Protein AF-A0A7X6S9E2-F1 (afdb_monomer)

Solvent-accessible surface area (backbone atoms only — not comparable to full-atom values): 7706 Å² total; per-residue (Å²): 132,84,74,46,84,28,46,28,39,34,21,40,86,86,66,47,82,60,33,55,33,27,32,66,46,77,59,97,49,40,41,32,35,34,43,68,75,27,55,75,52,62,69,66,42,64,32,33,40,36,41,48,42,95,87,62,27,34,42,36,32,40,27,28,30,68,44,40,38,45,48,39,36,34,27,38,55,77,42,78,52,79,62,42,72,86,68,98,57,73,72,46,78,47,90,47,70,45,73,61,89,74,43,72,58,94,90,37,81,48,36,84,82,49,72,87,37,38,38,35,38,54,28,40,34,88,93,47,68,47,70,50,56,84,61,94,131

Foldseek 3Di:
DPPFAWKKWKAAPVRHTQDIFTFPDDDPWKTKGFDAQHDFDDFQGWIWMWTADLPQGIKIFTWTWPGDDRTMTMTTTPDTDHGDDPDPKRKAADQDKDFDPWDDDPNDTPCVVPDRKMKGFRIDIPVGTDIDIPDDD

Nearest PDB structures (foldseek):
  8u0i-assembly1_A  TM=7.962E-01  e=1.007E-02  Pseudomonas aeruginosa PA14
  1ywu-assembly1_A  TM=7.990E-01  e=9.561E-03  Pseudomonas aeruginosa PAO1
  4i86-assembly2_B  TM=8.149E-01  e=4.080E-02  Komagataeibacter xylinus
  5y4r-assembly1_D  TM=8.061E-01  e=2.256E-01  Pseudomonas aeruginosa PAO1
  6yfi-assembly2_C  TM=2.320E-01  e=1.068E+00  Leviviridae sp.

Sequence (137 aa):
MIDTDKIVKIYDEDSKLIGKGQLLSLNEKIIKVKGTGLPILSRKTNVIIEIYSEFVGISRYCCQIDLASDNQLNAHIVKKKPDIERRNSLKVRTDLSYYVESLYRNDKDITKDFPNMKINLINLSIGGMLISSNYEL

pLDDT: mean 92.21, std 9.16, range [37.66, 98.19]

Radius of gyration: 20.2 Å; Cα contacts (8 Å, |Δi|>4): 308; chains: 1; bounding box: 43×34×53 Å

Structure (mmCIF, N/CA/C/O backbone):
data_AF-A0A7X6S9E2-F1
#
_entry.id   AF-A0A7X6S9E2-F1
#
loop_
_atom_site.group_PDB
_atom_site.id
_atom_site.type_symbol
_atom_site.label_atom_id
_atom_site.label_alt_id
_atom_site.label_comp_id
_atom_site.label_asym_id
_atom_site.label_entity_id
_atom_site.label_seq_id
_atom_site.pdbx_PDB_ins_code
_atom_site.Cartn_x
_atom_site.Cartn_y
_atom_site.Cartn_z
_atom_site.occupancy
_atom_site.B_iso_or_equiv
_atom_site.auth_seq_id
_atom_site.auth_comp_id
_atom_site.auth_asym_id
_atom_site.auth_atom_id
_atom_site.pdbx_PDB_model_num
ATOM 1 N N . MET A 1 1 ? -7.171 -17.565 2.302 1.00 37.66 1 MET A N 1
ATOM 2 C CA . MET A 1 1 ? -5.755 -17.241 2.574 1.00 37.66 1 MET A CA 1
ATOM 3 C C . MET A 1 1 ? -5.685 -15.743 2.840 1.00 37.66 1 MET A C 1
ATOM 5 O O . MET A 1 1 ? -6.075 -14.984 1.961 1.00 37.66 1 MET A O 1
ATOM 9 N N . ILE A 1 2 ? -5.376 -15.311 4.069 1.00 43.38 2 ILE A N 1
ATOM 10 C CA . ILE A 1 2 ? -5.282 -13.875 4.383 1.00 43.38 2 ILE A CA 1
ATOM 11 C C . ILE A 1 2 ? -3.949 -13.401 3.814 1.00 43.38 2 ILE A C 1
ATOM 13 O O . ILE A 1 2 ? -2.900 -13.850 4.249 1.00 43.38 2 ILE A O 1
ATOM 17 N N . ASP A 1 3 ? -4.030 -12.558 2.797 1.00 54.47 3 ASP A N 1
ATOM 18 C CA . ASP A 1 3 ? -2.899 -11.906 2.148 1.00 54.47 3 ASP A CA 1
ATOM 19 C C . ASP A 1 3 ? -2.227 -10.944 3.148 1.00 54.47 3 ASP A C 1
ATOM 21 O 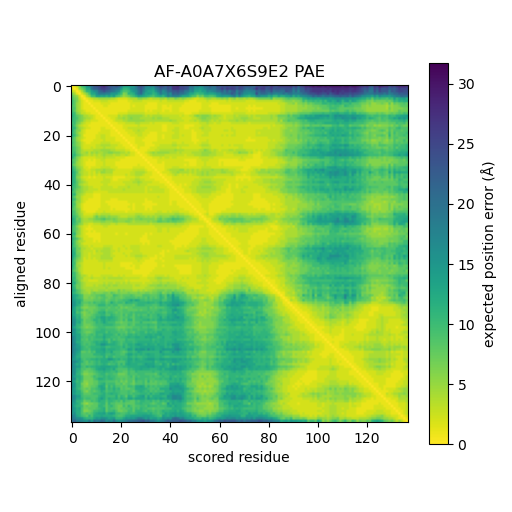O . ASP A 1 3 ? -2.731 -9.845 3.406 1.00 54.47 3 ASP A O 1
ATOM 25 N N . THR A 1 4 ? -1.164 -11.424 3.802 1.00 59.41 4 THR A N 1
ATOM 26 C CA . THR A 1 4 ? -0.425 -10.731 4.873 1.00 59.41 4 THR A CA 1
ATOM 27 C C . THR A 1 4 ? 0.484 -9.614 4.361 1.00 59.41 4 THR A C 1
ATOM 29 O O . THR A 1 4 ? 1.010 -8.834 5.151 1.00 59.41 4 THR A O 1
ATOM 32 N N . ASP A 1 5 ? 0.624 -9.478 3.042 1.00 70.62 5 ASP A N 1
ATOM 33 C CA . ASP A 1 5 ? 1.504 -8.482 2.418 1.00 70.62 5 ASP A CA 1
ATOM 34 C C . ASP A 1 5 ? 0.796 -7.140 2.174 1.00 70.62 5 ASP A C 1
ATOM 36 O O . ASP A 1 5 ? 1.355 -6.203 1.594 1.00 70.62 5 ASP A O 1
ATOM 40 N N . LYS A 1 6 ? -0.450 -7.007 2.642 1.00 88.81 6 LYS A N 1
ATOM 41 C CA . LYS A 1 6 ? -1.223 -5.774 2.500 1.00 88.81 6 LYS A CA 1
ATOM 42 C C . LYS A 1 6 ? -0.642 -4.668 3.365 1.00 88.81 6 LYS A C 1
ATOM 44 O O . LYS A 1 6 ? -0.528 -4.794 4.585 1.00 88.81 6 LYS A O 1
ATOM 49 N N . ILE A 1 7 ? -0.347 -3.544 2.720 1.00 94.06 7 ILE A N 1
ATOM 50 C CA . ILE A 1 7 ? 0.103 -2.327 3.391 1.00 94.06 7 ILE A CA 1
ATOM 51 C C . ILE A 1 7 ? -1.043 -1.776 4.234 1.00 94.06 7 ILE A C 1
ATOM 53 O O . ILE A 1 7 ? -2.175 -1.630 3.764 1.00 94.06 7 ILE A O 1
ATOM 57 N N . VAL A 1 8 ? -0.718 -1.414 5.469 1.00 96.44 8 VAL A N 1
ATOM 58 C CA . VAL A 1 8 ? -1.628 -0.770 6.406 1.00 96.44 8 VAL A CA 1
ATOM 59 C C . VAL A 1 8 ? -1.098 0.610 6.762 1.00 96.44 8 VAL A C 1
ATOM 61 O O . VAL A 1 8 ? 0.089 0.782 7.046 1.00 96.44 8 VAL A O 1
ATOM 64 N N . LYS A 1 9 ? -1.987 1.599 6.771 1.00 97.25 9 LYS A N 1
ATOM 65 C CA . LYS A 1 9 ? -1.714 2.934 7.303 1.00 97.25 9 LYS A CA 1
ATOM 66 C C . LYS A 1 9 ? -2.630 3.220 8.481 1.00 97.25 9 LYS A C 1
ATOM 68 O O . LYS A 1 9 ? -3.810 2.878 8.448 1.00 97.25 9 LYS A O 1
ATOM 73 N N . ILE A 1 10 ? -2.066 3.843 9.505 1.00 97.81 10 ILE A N 1
ATOM 74 C CA . ILE A 1 10 ? -2.748 4.175 10.751 1.00 97.81 10 ILE A CA 1
ATOM 75 C C . ILE A 1 10 ? -2.789 5.693 10.856 1.00 97.81 10 ILE A C 1
ATOM 77 O O . ILE A 1 10 ? -1.755 6.357 10.738 1.00 97.81 10 ILE A O 1
ATOM 81 N N . TYR A 1 11 ? -3.981 6.220 11.080 1.00 98.00 11 TYR A N 1
ATOM 82 C CA . TYR A 1 11 ? -4.251 7.638 11.219 1.00 98.00 11 TYR A CA 1
ATOM 83 C C . TYR A 1 11 ? -4.909 7.909 12.571 1.00 98.00 11 TYR A C 1
ATOM 85 O O . TYR A 1 11 ? -5.620 7.048 13.100 1.00 98.00 11 TYR A O 1
ATOM 93 N N . ASP A 1 12 ? -4.685 9.100 13.111 1.00 95.88 12 ASP A N 1
ATOM 94 C CA . ASP A 1 12 ? -5.456 9.604 14.247 1.00 95.88 12 ASP A CA 1
ATOM 95 C C . ASP A 1 12 ? -6.869 10.059 13.818 1.00 95.88 12 ASP A C 1
ATOM 97 O O . ASP A 1 12 ? -7.289 9.885 12.665 1.00 95.88 12 ASP A O 1
ATOM 101 N N . GLU A 1 13 ? -7.638 10.595 14.766 1.00 91.44 13 GLU A N 1
ATOM 102 C CA . GLU A 1 13 ? -9.000 11.089 14.525 1.00 91.44 13 GLU A CA 1
ATOM 103 C C . GLU A 1 13 ? -9.035 12.266 13.536 1.00 91.44 13 GLU A C 1
ATOM 105 O O . GLU A 1 13 ? -9.952 12.351 12.714 1.00 91.44 13 GLU A O 1
ATOM 110 N N . ASP A 1 14 ? -7.985 13.091 13.527 1.00 93.56 14 ASP A N 1
ATOM 111 C CA . ASP A 1 14 ? -7.809 14.234 12.624 1.00 93.56 14 ASP A CA 1
ATOM 112 C C . ASP A 1 14 ? -7.331 13.813 11.221 1.00 93.56 14 ASP A C 1
ATOM 114 O O . ASP A 1 14 ? -7.035 14.644 10.361 1.00 93.56 14 ASP A O 1
ATOM 118 N N . SER A 1 15 ? -7.286 12.503 10.946 1.00 91.31 15 SER A N 1
ATOM 119 C CA . SER A 1 15 ? -6.805 11.922 9.688 1.00 91.31 15 SER A CA 1
ATOM 120 C C . SER A 1 15 ? -5.341 12.253 9.371 1.00 91.31 15 SER A C 1
ATOM 122 O O . SER A 1 15 ? -4.922 12.172 8.210 1.00 91.31 15 SER A O 1
ATOM 124 N N . LYS A 1 16 ? -4.527 12.558 10.384 1.00 97.06 16 LYS A N 1
ATOM 125 C CA . LYS A 1 16 ? -3.076 12.668 10.246 1.00 97.06 16 LYS A CA 1
ATOM 126 C C . LYS A 1 16 ? -2.460 11.277 10.314 1.00 97.06 16 LYS A C 1
ATOM 128 O O . LYS A 1 16 ? -2.797 10.451 11.156 1.00 97.06 16 LYS A O 1
ATOM 133 N N . LEU A 1 17 ? -1.545 11.001 9.389 1.00 97.12 17 LEU A N 1
ATOM 134 C CA . LEU A 1 17 ? -0.842 9.724 9.335 1.00 97.12 17 LEU A CA 1
ATOM 135 C C . LEU A 1 17 ? 0.134 9.610 10.513 1.00 97.12 17 LEU A C 1
ATOM 137 O O . LEU A 1 17 ? 1.064 10.410 10.614 1.00 97.12 17 LEU A O 1
ATOM 141 N N . ILE A 1 18 ? -0.046 8.588 11.347 1.00 97.19 18 ILE A N 1
ATOM 142 C CA . ILE A 1 18 ? 0.769 8.349 12.549 1.00 97.19 18 ILE A CA 1
ATOM 143 C C . ILE A 1 18 ? 1.572 7.046 12.492 1.00 97.19 18 ILE A C 1
ATOM 145 O O . ILE A 1 18 ? 2.496 6.863 13.278 1.00 97.19 18 ILE A O 1
ATOM 149 N N . GLY A 1 19 ? 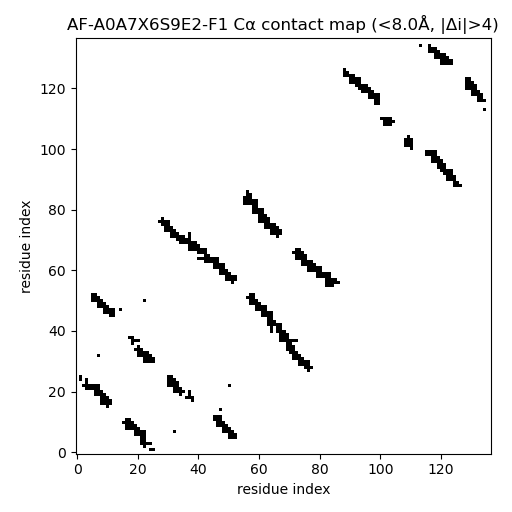1.255 6.133 11.569 1.00 96.12 19 GLY A N 1
ATOM 150 C CA . GLY A 1 19 ? 1.974 4.866 11.456 1.00 96.12 19 GLY A CA 1
ATOM 151 C C . GLY A 1 19 ? 1.754 4.141 10.135 1.00 96.12 19 GLY A C 1
ATOM 152 O O . GLY A 1 19 ? 0.764 4.361 9.432 1.00 96.12 19 GLY A O 1
ATOM 153 N N . LYS A 1 20 ? 2.690 3.249 9.801 1.00 96.94 20 LYS A N 1
ATOM 154 C CA . LYS A 1 20 ? 2.604 2.337 8.655 1.00 96.94 20 LYS A CA 1
ATOM 155 C C . LYS A 1 20 ? 3.074 0.947 9.068 1.00 96.94 20 LYS A C 1
ATOM 157 O O . LYS A 1 20 ? 4.039 0.822 9.812 1.00 96.94 20 LYS A O 1
ATOM 162 N N . GLY A 1 21 ? 2.422 -0.081 8.548 1.00 95.50 21 GLY A N 1
ATOM 163 C CA . GLY A 1 21 ? 2.791 -1.470 8.792 1.00 95.50 21 GLY A CA 1
ATOM 164 C C . GLY A 1 21 ? 2.215 -2.403 7.735 1.00 95.50 21 GLY A C 1
ATOM 165 O O . GLY A 1 21 ? 1.798 -1.973 6.659 1.00 95.50 21 GLY A O 1
ATOM 166 N N . GLN A 1 22 ? 2.185 -3.685 8.064 1.00 95.81 22 GLN A N 1
ATOM 167 C CA . GLN A 1 22 ? 1.628 -4.758 7.254 1.00 95.81 22 GLN A CA 1
ATOM 168 C C . GLN A 1 22 ? 0.492 -5.440 8.010 1.00 95.81 22 GLN A C 1
ATOM 170 O O . GLN A 1 22 ? 0.508 -5.539 9.242 1.00 95.81 22 GLN A O 1
ATOM 175 N N . LEU A 1 23 ? -0.510 -5.903 7.271 1.00 95.44 23 LEU A N 1
ATOM 176 C CA . LEU A 1 23 ? -1.634 -6.618 7.849 1.00 95.44 23 LEU A CA 1
ATOM 177 C C . LEU A 1 23 ? -1.173 -7.994 8.336 1.00 95.44 23 LEU A C 1
ATOM 179 O O . LEU A 1 23 ? -0.906 -8.883 7.540 1.00 95.44 23 LEU A O 1
ATOM 183 N N . LEU A 1 24 ? -1.147 -8.197 9.651 1.00 94.38 24 LEU A N 1
ATOM 184 C CA . LEU A 1 24 ? -0.842 -9.505 10.224 1.00 94.38 24 LEU A CA 1
ATOM 185 C C . LEU A 1 24 ? -2.071 -10.420 10.194 1.00 94.38 24 LEU A C 1
ATOM 187 O O . LEU A 1 24 ? -1.977 -11.593 9.849 1.00 94.38 24 LEU A O 1
ATOM 191 N N . SER A 1 25 ? -3.237 -9.893 10.572 1.00 94.00 25 SER A N 1
ATOM 192 C CA . SER A 1 25 ? -4.501 -10.627 10.497 1.00 94.00 25 SER A CA 1
ATOM 193 C C . SER A 1 25 ? -5.692 -9.679 10.535 1.00 94.00 25 SER A C 1
ATOM 195 O O . SER A 1 25 ? -5.645 -8.657 11.220 1.00 94.00 25 SER A O 1
ATOM 197 N N . LEU A 1 26 ? -6.786 -10.072 9.889 1.00 94.06 26 LEU A N 1
ATOM 198 C CA . LEU A 1 26 ? -8.073 -9.385 9.940 1.00 94.06 26 LEU A CA 1
ATOM 199 C C . LEU A 1 26 ? -9.172 -10.409 10.227 1.00 94.06 26 LEU A C 1
ATOM 201 O O . LEU A 1 26 ? -9.262 -11.417 9.529 1.00 94.06 26 LEU A O 1
ATOM 205 N N . ASN A 1 27 ? -10.007 -10.141 11.226 1.00 92.81 27 ASN A N 1
ATOM 206 C CA . ASN A 1 27 ? -11.274 -10.841 11.434 1.00 92.81 27 ASN A CA 1
ATOM 207 C C . ASN A 1 27 ? -12.408 -9.822 11.637 1.00 92.81 27 ASN A C 1
ATOM 209 O O . ASN A 1 27 ? -12.182 -8.618 11.545 1.00 92.81 27 ASN A O 1
ATOM 213 N N . GLU A 1 28 ? -13.625 -10.295 11.908 1.00 91.25 28 GLU A N 1
ATOM 214 C CA . GLU A 1 28 ? -14.816 -9.439 12.038 1.00 91.25 28 GLU A CA 1
ATOM 215 C C . GLU A 1 28 ? -14.711 -8.370 13.136 1.00 91.25 28 GLU A C 1
ATOM 217 O O . GLU A 1 28 ? -15.393 -7.351 13.061 1.00 91.25 28 GLU A O 1
ATOM 222 N N . LYS A 1 29 ? -13.866 -8.586 14.152 1.00 95.31 29 LYS A N 1
ATOM 223 C CA . LYS A 1 29 ? -13.764 -7.716 15.331 1.00 95.31 29 LYS A CA 1
ATOM 224 C C . LYS A 1 29 ? -12.407 -7.057 15.502 1.00 95.31 29 LYS A C 1
ATOM 226 O O . LYS A 1 29 ? -12.337 -6.036 16.167 1.00 95.31 29 LYS A O 1
ATOM 231 N N . ILE A 1 30 ? -11.327 -7.636 14.986 1.00 96.69 30 ILE A N 1
ATOM 232 C CA . ILE A 1 30 ? -9.959 -7.226 15.315 1.00 96.69 30 ILE A CA 1
ATOM 233 C C . ILE A 1 30 ? -9.113 -7.128 14.048 1.00 96.69 30 ILE A C 1
ATOM 235 O O . ILE A 1 30 ? -9.084 -8.040 13.216 1.00 96.69 30 ILE A O 1
ATOM 239 N N . ILE A 1 31 ? -8.348 -6.041 13.969 1.00 97.06 31 ILE A N 1
ATOM 240 C CA . ILE A 1 31 ? -7.243 -5.856 13.030 1.00 97.06 31 ILE A CA 1
ATOM 241 C C . ILE A 1 31 ? -5.938 -5.990 13.803 1.00 97.06 31 ILE A C 1
ATOM 243 O O . ILE A 1 31 ? -5.755 -5.334 14.828 1.00 97.06 31 ILE A O 1
ATOM 247 N N . LYS A 1 32 ? -5.023 -6.818 13.300 1.00 97.06 32 LYS A N 1
ATOM 248 C CA . LYS A 1 32 ? -3.644 -6.885 13.786 1.00 97.06 32 LYS A CA 1
ATOM 249 C C . LYS A 1 32 ? -2.705 -6.382 12.705 1.00 97.06 32 LYS A C 1
ATOM 251 O O . LYS A 1 32 ? -2.755 -6.849 11.567 1.00 97.06 32 LYS A O 1
ATOM 256 N N . VAL A 1 33 ? -1.840 -5.458 13.083 1.00 96.69 33 VAL A N 1
ATOM 257 C CA . VAL A 1 33 ? -0.843 -4.818 12.230 1.00 96.69 33 VAL A CA 1
ATOM 258 C C . VAL A 1 33 ? 0.528 -5.138 12.800 1.00 96.69 33 VAL A C 1
ATOM 260 O O . VAL A 1 33 ? 0.749 -4.973 13.996 1.00 96.69 33 VAL A O 1
ATOM 263 N N . LYS A 1 34 ? 1.445 -5.593 11.953 1.00 95.81 34 LYS A N 1
ATOM 264 C CA . LYS A 1 34 ? 2.855 -5.799 12.293 1.00 95.81 34 LYS A CA 1
ATOM 265 C C . LYS A 1 34 ? 3.688 -4.717 11.615 1.00 95.81 34 LYS A C 1
ATOM 267 O O . LYS A 1 34 ? 3.379 -4.314 10.497 1.00 95.81 34 LYS A 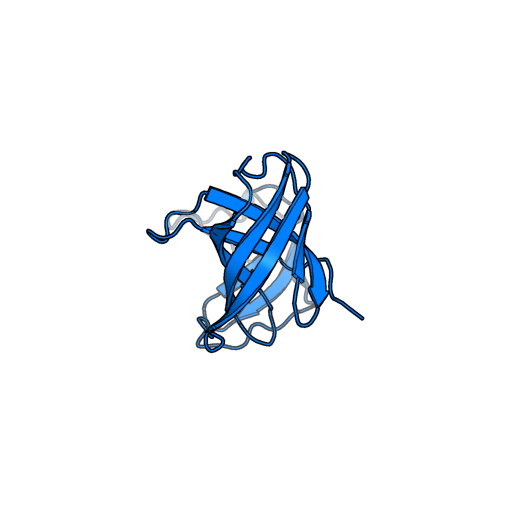O 1
ATOM 272 N N . GLY A 1 35 ? 4.742 -4.245 12.262 1.00 93.12 35 GLY A N 1
ATOM 273 C CA . GLY A 1 35 ? 5.620 -3.238 11.677 1.00 93.12 35 GLY A CA 1
ATOM 274 C C . GLY A 1 35 ? 6.854 -2.991 12.526 1.00 93.12 35 GLY A C 1
ATOM 275 O O . GLY A 1 35 ? 7.156 -3.760 13.432 1.00 93.12 35 GLY A O 1
ATOM 276 N N . THR A 1 36 ? 7.560 -1.915 12.213 1.00 93.00 36 THR A N 1
ATOM 277 C CA . THR A 1 36 ? 8.649 -1.369 13.023 1.00 93.00 36 THR A CA 1
ATOM 278 C C . THR A 1 36 ? 8.393 0.124 13.204 1.00 93.00 36 THR A C 1
ATOM 280 O O . THR A 1 36 ? 7.976 0.798 12.262 1.00 93.00 36 THR A O 1
ATOM 283 N N . GLY A 1 37 ? 8.586 0.640 14.421 1.00 94.06 37 GLY A N 1
ATOM 284 C CA . GLY A 1 37 ? 8.277 2.038 14.737 1.00 94.06 37 GLY A CA 1
ATOM 285 C C . GLY A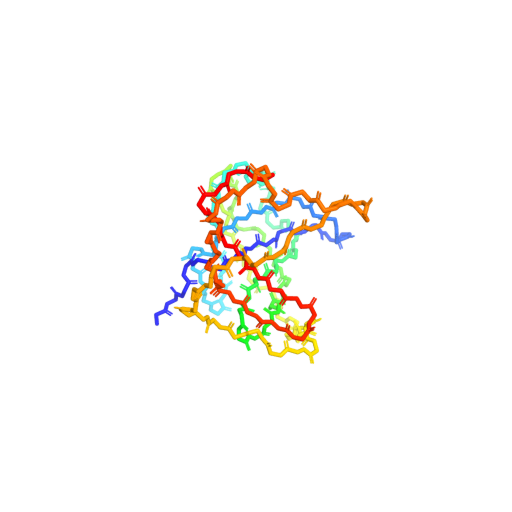 1 37 ? 6.780 2.363 14.661 1.00 94.06 37 GLY A C 1
ATOM 286 O O . GLY A 1 37 ? 6.407 3.466 14.259 1.00 94.06 37 GLY A O 1
ATOM 287 N N . LEU A 1 38 ? 5.915 1.401 14.997 1.00 96.31 38 LEU A N 1
ATOM 288 C CA . LEU A 1 38 ? 4.480 1.644 15.131 1.00 96.31 38 LEU A CA 1
ATOM 289 C C . LEU A 1 38 ? 4.195 2.591 16.312 1.00 96.31 38 LEU A C 1
ATOM 291 O O . LEU A 1 38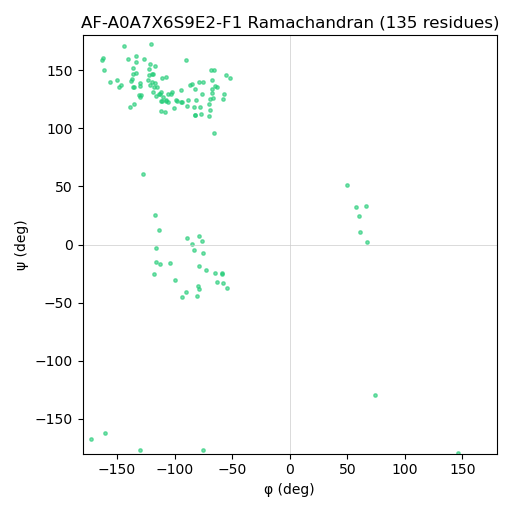 ? 4.949 2.612 17.288 1.00 96.31 38 LEU A O 1
ATOM 295 N N . PRO A 1 39 ? 3.113 3.389 16.239 1.00 95.00 39 PRO A N 1
ATOM 296 C CA . PRO A 1 39 ? 2.795 4.349 17.285 1.00 95.00 39 PRO A CA 1
ATOM 297 C C . PRO A 1 39 ? 2.410 3.629 18.582 1.00 95.00 39 PRO A C 1
ATOM 299 O O . PRO A 1 39 ? 1.543 2.755 18.583 1.00 95.00 39 PRO A O 1
ATOM 302 N N . ILE A 1 40 ? 3.019 4.040 19.695 1.00 95.25 40 ILE A N 1
ATOM 303 C CA . ILE A 1 40 ? 2.638 3.583 21.034 1.00 95.25 40 ILE A CA 1
ATOM 304 C C . ILE A 1 40 ? 1.438 4.417 21.481 1.00 95.25 40 ILE A C 1
ATOM 306 O O . ILE A 1 40 ? 1.552 5.619 21.711 1.00 95.25 40 ILE A O 1
ATOM 310 N N . LEU A 1 41 ? 0.278 3.774 21.572 1.00 95.88 41 LEU A N 1
ATOM 311 C CA . LEU A 1 41 ? -1.002 4.412 21.871 1.00 95.88 41 LEU A CA 1
ATOM 312 C C . LEU A 1 41 ? -1.626 3.782 23.114 1.00 95.88 41 LEU A C 1
ATOM 314 O O . LEU A 1 41 ? -1.513 2.576 23.340 1.00 95.88 41 LEU A O 1
ATOM 318 N N . SER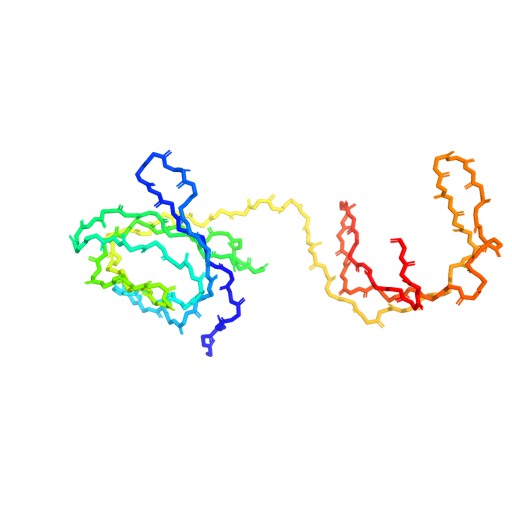 A 1 42 ? -2.326 4.584 23.914 1.00 95.81 42 SER A N 1
ATOM 319 C CA . SER A 1 42 ? -3.084 4.062 25.049 1.00 95.81 42 SER A CA 1
ATOM 320 C C . SER A 1 42 ? -4.279 3.235 24.572 1.00 95.81 42 SER A C 1
ATOM 322 O O . SER A 1 42 ? -4.872 3.476 23.515 1.00 95.81 42 SER A O 1
ATOM 324 N N . ARG A 1 43 ? -4.668 2.249 25.383 1.00 96.50 43 ARG A N 1
ATOM 325 C CA . ARG A 1 43 ? -5.866 1.440 25.140 1.00 96.50 43 ARG A CA 1
ATOM 326 C C . ARG A 1 43 ? -7.107 2.332 25.004 1.00 96.50 43 ARG A C 1
ATOM 328 O O . ARG A 1 43 ? -7.228 3.334 25.702 1.00 96.50 43 ARG A O 1
ATOM 335 N N . LYS A 1 44 ? -8.048 1.922 24.150 1.00 96.25 44 LYS A N 1
ATOM 336 C CA . LYS A 1 44 ? -9.280 2.638 23.770 1.00 96.25 44 LYS A CA 1
ATOM 337 C C . LYS A 1 44 ? -9.075 3.932 22.978 1.00 96.25 44 LYS A C 1
ATOM 339 O O . LYS A 1 44 ? -10.069 4.559 22.628 1.00 96.25 44 LYS A O 1
ATOM 344 N N . THR A 1 45 ? -7.839 4.307 22.642 1.00 97.69 45 THR A N 1
ATOM 345 C CA . THR A 1 45 ? -7.592 5.391 21.679 1.00 97.69 45 THR A CA 1
ATOM 346 C C . THR A 1 45 ? -8.273 5.053 20.360 1.00 97.69 45 THR A C 1
ATOM 348 O O . THR A 1 45 ? -8.106 3.938 19.855 1.00 97.69 45 THR A O 1
ATOM 351 N N . ASN A 1 46 ? -9.051 5.981 19.806 1.00 97.81 46 ASN A N 1
ATOM 352 C CA . ASN A 1 46 ? -9.641 5.777 18.492 1.00 97.81 46 ASN A CA 1
ATOM 353 C C . ASN A 1 46 ? -8.592 6.046 17.414 1.00 97.81 46 ASN A C 1
ATOM 355 O O . ASN A 1 46 ? -7.808 6.989 17.494 1.00 97.81 46 ASN A O 1
ATOM 359 N N . VAL A 1 47 ? -8.605 5.214 16.384 1.00 97.81 47 VAL A N 1
ATOM 360 C CA . VAL A 1 47 ? -7.745 5.354 15.214 1.00 97.81 47 VAL A CA 1
ATOM 361 C C . VAL A 1 47 ? -8.523 5.010 13.959 1.00 97.81 47 VAL A C 1
ATOM 363 O O . VAL A 1 47 ? -9.534 4.299 13.979 1.00 97.81 47 VAL A O 1
ATOM 366 N N . ILE A 1 48 ? -8.010 5.483 12.835 1.00 97.94 48 ILE A N 1
ATOM 367 C CA . ILE A 1 48 ? -8.477 5.095 11.515 1.00 97.94 48 ILE A CA 1
ATOM 368 C C . ILE A 1 48 ? -7.409 4.203 10.893 1.00 97.94 48 ILE A C 1
ATOM 370 O O . ILE A 1 48 ? -6.253 4.596 10.758 1.00 97.94 48 ILE A O 1
ATOM 374 N N . ILE A 1 49 ? -7.801 2.996 10.498 1.00 97.56 49 ILE A N 1
ATOM 375 C CA . ILE A 1 49 ? -6.914 2.032 9.850 1.00 97.56 49 ILE A CA 1
ATOM 376 C C . ILE A 1 49 ? -7.340 1.880 8.393 1.00 97.56 49 ILE A C 1
ATOM 378 O O . ILE A 1 49 ? -8.483 1.530 8.101 1.00 97.56 49 ILE A O 1
ATOM 382 N N . GLU A 1 50 ? -6.410 2.126 7.476 1.00 97.19 50 GLU A N 1
ATOM 383 C CA . GLU A 1 50 ? -6.582 1.880 6.046 1.00 97.19 50 GLU A CA 1
ATOM 384 C C . GLU A 1 50 ? -5.762 0.667 5.615 1.00 97.19 50 GLU A C 1
ATOM 386 O O . GLU A 1 50 ? -4.544 0.643 5.795 1.00 97.19 50 GLU A O 1
ATOM 391 N N . ILE A 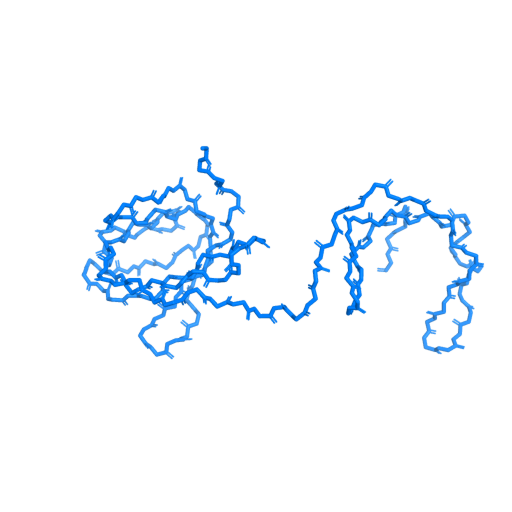1 51 ? -6.425 -0.319 5.012 1.00 95.44 51 ILE A N 1
ATOM 392 C CA . ILE A 1 51 ? -5.801 -1.506 4.425 1.00 95.44 51 ILE A CA 1
ATOM 393 C C . ILE A 1 51 ? -5.831 -1.356 2.905 1.00 95.44 51 ILE A C 1
ATOM 395 O O . ILE A 1 51 ? -6.899 -1.201 2.311 1.00 95.44 51 ILE A O 1
ATOM 399 N N . TYR A 1 52 ? -4.660 -1.419 2.278 1.00 92.56 52 TYR A N 1
ATOM 400 C CA . TYR A 1 52 ? -4.497 -1.240 0.840 1.00 92.56 52 TYR A CA 1
ATOM 401 C C . TYR A 1 52 ? -4.500 -2.600 0.136 1.00 92.56 52 TYR A C 1
ATOM 403 O O . TYR A 1 52 ? -3.675 -3.466 0.423 1.00 92.56 52 TYR A O 1
ATOM 411 N N . SER A 1 53 ? -5.427 -2.768 -0.802 1.00 86.69 53 SER A N 1
ATOM 412 C CA . SER A 1 53 ? -5.618 -3.961 -1.623 1.00 86.69 53 SER A CA 1
ATOM 413 C C . SER A 1 53 ? -5.529 -3.593 -3.103 1.00 86.69 53 SER A C 1
ATOM 415 O O . SER A 1 53 ? -6.030 -2.551 -3.521 1.00 86.69 53 SER A O 1
ATOM 417 N N . GLU A 1 54 ? -4.917 -4.453 -3.919 1.00 78.56 54 GLU A N 1
ATOM 418 C CA . GLU A 1 54 ? -4.892 -4.252 -5.375 1.00 78.56 54 GLU A CA 1
ATOM 419 C C . GLU A 1 54 ? -6.258 -4.520 -6.033 1.00 78.56 54 GLU A C 1
ATOM 421 O O . GLU A 1 54 ? -6.515 -3.985 -7.104 1.00 78.56 54 GLU A O 1
ATOM 426 N N . PHE A 1 55 ? -7.137 -5.299 -5.388 1.00 77.75 55 PHE A N 1
ATOM 427 C CA . PHE A 1 55 ? -8.424 -5.723 -5.962 1.00 77.75 55 PHE A CA 1
ATOM 428 C C . PHE A 1 55 ? -9.633 -4.909 -5.497 1.00 77.75 55 PHE A C 1
ATOM 430 O O . PHE A 1 55 ? -10.621 -4.820 -6.213 1.00 77.75 55 PHE A O 1
ATOM 437 N N . VAL A 1 56 ? -9.585 -4.380 -4.272 1.00 82.31 56 VAL A N 1
ATOM 438 C CA . VAL A 1 56 ? -10.733 -3.713 -3.617 1.00 82.31 56 VAL A CA 1
ATOM 439 C C . VAL A 1 56 ? -10.436 -2.228 -3.359 1.00 82.31 56 VAL A C 1
ATOM 441 O O . VAL A 1 56 ? -11.266 -1.497 -2.831 1.00 82.31 56 VAL A O 1
ATOM 444 N N . GLY A 1 57 ? -9.225 -1.772 -3.687 1.00 87.56 57 GLY A N 1
ATOM 445 C CA . GLY A 1 57 ? -8.762 -0.435 -3.346 1.00 87.56 57 GLY A CA 1
ATOM 446 C C . GLY A 1 57 ? -8.425 -0.312 -1.859 1.00 87.56 57 GLY A C 1
ATOM 447 O O . GLY A 1 57 ? -7.638 -1.092 -1.314 1.00 87.56 57 GLY A O 1
ATOM 448 N N . ILE A 1 58 ? -8.969 0.707 -1.200 1.00 94.12 58 ILE A N 1
ATOM 449 C CA . ILE A 1 58 ? -8.663 1.052 0.190 1.00 94.12 58 ILE A CA 1
ATOM 450 C C . ILE A 1 58 ? -9.855 0.697 1.075 1.00 94.12 58 ILE A C 1
ATOM 452 O O . ILE A 1 58 ? -10.903 1.340 1.006 1.00 94.12 58 ILE A O 1
ATOM 456 N N . SER A 1 59 ? -9.666 -0.274 1.966 1.00 95.00 59 SER A N 1
ATOM 457 C CA . SER A 1 59 ? -10.633 -0.571 3.022 1.00 95.00 59 SER A CA 1
ATOM 458 C C . SER A 1 59 ? -10.328 0.260 4.260 1.00 95.00 59 SER A C 1
ATOM 460 O O . SER A 1 59 ? -9.252 0.128 4.846 1.00 95.00 59 SER A O 1
ATOM 462 N N . ARG A 1 60 ? -11.279 1.100 4.680 1.00 95.69 60 ARG A N 1
ATOM 463 C CA . ARG A 1 60 ? -11.109 2.034 5.803 1.00 95.69 60 ARG A CA 1
ATOM 464 C C . ARG A 1 60 ? -11.949 1.618 7.010 1.00 95.69 60 ARG A C 1
ATOM 466 O O . ARG A 1 60 ? -13.166 1.465 6.910 1.00 95.69 60 ARG A O 1
ATOM 473 N N . TYR A 1 61 ? -11.303 1.498 8.163 1.00 96.88 61 TYR A N 1
ATOM 474 C CA . TYR A 1 61 ? -11.905 1.070 9.424 1.00 96.88 61 TYR A CA 1
ATOM 475 C C . TYR A 1 61 ? -11.721 2.143 10.494 1.00 96.88 61 TYR A C 1
ATOM 477 O O . TYR A 1 61 ? -10.650 2.732 10.614 1.00 96.88 61 TYR A O 1
ATOM 485 N N . CYS A 1 62 ? -12.768 2.392 11.272 1.00 97.25 62 CYS A N 1
ATOM 486 C CA . CYS A 1 62 ? -12.687 3.116 12.533 1.00 97.25 62 CYS A CA 1
ATOM 487 C C . CYS A 1 62 ? -12.516 2.081 13.642 1.00 97.25 62 CYS A C 1
ATOM 489 O O . CYS A 1 62 ? -13.355 1.182 13.776 1.00 97.25 62 CYS A O 1
ATOM 491 N N . CYS A 1 63 ? -11.440 2.200 14.412 1.00 97.62 63 CYS A N 1
ATOM 492 C CA . CYS A 1 63 ? -11.043 1.202 15.392 1.00 97.62 63 CYS A CA 1
ATOM 493 C C . CYS A 1 63 ? -10.690 1.837 16.737 1.00 97.62 63 CYS A C 1
ATOM 495 O O . CYS A 1 63 ? -10.395 3.025 16.814 1.00 97.62 63 CYS A O 1
ATOM 497 N N . GLN A 1 64 ? -10.667 1.013 17.780 1.00 97.94 64 GLN A N 1
ATOM 498 C CA . GLN A 1 64 ? -10.144 1.346 19.100 1.00 97.94 64 GLN A CA 1
ATOM 499 C C . GLN A 1 64 ? -8.934 0.478 19.416 1.00 97.94 64 GLN A C 1
ATOM 501 O O . GLN A 1 64 ? -8.960 -0.725 19.175 1.00 97.94 64 GLN A O 1
ATOM 506 N N . ILE A 1 65 ? -7.873 1.073 19.954 1.00 97.75 65 ILE A N 1
ATOM 507 C CA . ILE A 1 65 ? -6.655 0.338 20.302 1.00 97.75 65 ILE A CA 1
ATOM 508 C C . ILE A 1 65 ? -6.923 -0.640 21.449 1.00 97.75 65 ILE A C 1
ATOM 510 O O . ILE A 1 65 ? -7.358 -0.242 22.531 1.00 97.75 65 ILE A O 1
ATOM 514 N N . ASP A 1 66 ? -6.585 -1.909 21.231 1.00 96.44 66 ASP A N 1
ATOM 515 C CA . ASP A 1 66 ? -6.532 -2.927 22.283 1.00 96.44 66 ASP A CA 1
ATOM 516 C C . ASP A 1 66 ? -5.120 -3.044 22.859 1.00 96.44 66 ASP A C 1
ATOM 518 O O . ASP A 1 66 ? -4.943 -3.097 24.077 1.00 96.44 66 ASP A O 1
ATOM 522 N N . LEU A 1 67 ? -4.121 -3.067 21.973 1.00 95.88 67 LEU A N 1
ATOM 523 C CA . LEU A 1 67 ? -2.700 -3.166 22.291 1.00 95.88 67 LEU A CA 1
ATOM 524 C C . LEU A 1 67 ? -1.905 -2.402 21.231 1.00 95.88 67 LEU A C 1
ATOM 526 O O . LEU A 1 67 ? -2.153 -2.584 20.041 1.00 95.88 67 LEU A O 1
ATOM 530 N N . ALA A 1 68 ? -0.928 -1.605 21.646 1.00 96.31 68 ALA A N 1
ATOM 531 C CA . ALA A 1 68 ? 0.000 -0.950 20.736 1.00 96.31 68 ALA A CA 1
ATOM 532 C C . ALA A 1 68 ? 1.418 -0.995 21.314 1.00 96.31 68 ALA A C 1
ATOM 534 O O . ALA A 1 68 ? 1.677 -0.458 22.391 1.00 96.31 68 ALA A O 1
ATOM 535 N N . SER A 1 69 ? 2.315 -1.649 20.588 1.00 95.88 69 SER A N 1
ATOM 536 C CA . SER A 1 69 ? 3.761 -1.643 20.787 1.00 95.88 69 SER A CA 1
ATOM 537 C C . SER A 1 69 ? 4.445 -1.107 19.530 1.00 95.88 69 SER A C 1
ATOM 539 O O . SER A 1 69 ? 3.822 -0.906 18.487 1.00 95.88 69 SER A O 1
ATOM 541 N N . ASP A 1 70 ? 5.752 -0.902 19.623 1.00 95.88 70 ASP A N 1
ATOM 542 C CA . ASP A 1 70 ? 6.611 -0.486 18.514 1.00 95.88 70 ASP A CA 1
ATOM 543 C C . ASP A 1 70 ? 6.605 -1.458 17.318 1.00 95.88 70 ASP A C 1
ATOM 545 O O . ASP A 1 70 ? 6.866 -1.050 16.183 1.00 95.88 70 ASP A O 1
ATOM 549 N N . ASN A 1 71 ? 6.302 -2.735 17.559 1.00 96.00 71 ASN A N 1
ATOM 550 C CA . ASN A 1 71 ? 6.362 -3.804 16.568 1.00 96.00 71 ASN A CA 1
ATOM 551 C C . ASN A 1 71 ? 4.999 -4.405 16.182 1.00 96.00 71 ASN A C 1
ATOM 553 O O . ASN A 1 71 ? 4.885 -5.071 15.145 1.00 96.00 71 ASN A O 1
ATOM 557 N N . GLN A 1 72 ? 3.955 -4.172 16.981 1.00 96.06 72 GLN A N 1
ATOM 558 C CA . GLN A 1 72 ? 2.623 -4.704 16.726 1.00 96.06 72 GLN A CA 1
ATOM 559 C C . GLN A 1 72 ? 1.518 -3.793 17.268 1.00 96.06 72 GLN A C 1
ATOM 561 O O . GLN A 1 72 ? 1.594 -3.257 18.368 1.00 96.06 72 GLN A O 1
ATOM 566 N N . LEU A 1 73 ? 0.428 -3.685 16.514 1.00 97.50 73 LEU A N 1
ATOM 567 C CA . LEU A 1 73 ? -0.778 -2.981 16.924 1.00 97.50 73 LEU A CA 1
ATOM 568 C C . LEU A 1 73 ? -2.000 -3.872 16.707 1.00 97.50 73 LEU A C 1
ATOM 570 O O . LEU A 1 73 ? -2.228 -4.373 15.609 1.00 97.50 73 LEU A O 1
ATOM 574 N N . ASN A 1 74 ? -2.800 -4.048 17.753 1.00 97.62 74 ASN A N 1
ATOM 575 C CA . ASN A 1 74 ? -4.096 -4.710 17.701 1.00 97.62 74 ASN A CA 1
ATOM 576 C C . ASN A 1 74 ? -5.184 -3.669 17.967 1.00 97.62 74 ASN A C 1
ATOM 578 O O . ASN A 1 74 ? -5.109 -2.925 18.948 1.00 97.62 74 ASN A O 1
ATOM 582 N N . ALA A 1 75 ? -6.207 -3.645 17.122 1.00 97.94 75 ALA A N 1
ATOM 583 C CA . ALA A 1 75 ? -7.313 -2.715 17.264 1.00 97.94 75 ALA A CA 1
ATOM 584 C C . ALA A 1 75 ? -8.660 -3.406 17.046 1.00 97.94 75 ALA A C 1
ATOM 586 O O . ALA A 1 75 ? -8.834 -4.154 16.081 1.00 97.94 75 ALA A O 1
ATOM 587 N N . HIS A 1 76 ? -9.612 -3.104 17.922 1.00 98.19 76 HIS A N 1
ATOM 588 C CA . HIS A 1 76 ? -10.999 -3.518 17.818 1.00 98.19 76 HIS A CA 1
ATOM 589 C C . HIS A 1 76 ? -11.731 -2.669 16.773 1.00 98.19 76 HIS A C 1
ATOM 591 O O . HIS A 1 76 ? -11.702 -1.440 16.829 1.00 98.19 76 HIS A O 1
ATOM 597 N N . ILE A 1 77 ? -12.423 -3.304 15.834 1.00 97.81 77 ILE A N 1
ATOM 598 C CA . ILE A 1 77 ? -13.185 -2.652 14.771 1.00 97.81 77 ILE A CA 1
ATOM 599 C C . ILE A 1 77 ? -14.498 -2.137 15.352 1.00 97.81 77 ILE A C 1
ATOM 601 O O . ILE A 1 77 ? -15.344 -2.904 15.801 1.00 97.81 77 ILE A O 1
ATOM 605 N N . VAL A 1 78 ? -14.689 -0.822 15.305 1.00 97.50 78 VAL A N 1
ATOM 606 C CA . VAL A 1 78 ? -15.955 -0.179 15.681 1.00 97.50 78 VAL A CA 1
ATOM 607 C C . VAL A 1 78 ? -16.864 -0.060 14.461 1.00 97.50 78 VAL A C 1
ATOM 609 O O . VAL A 1 78 ? -18.070 -0.274 14.551 1.00 97.50 78 VAL A O 1
ATOM 612 N N . LYS A 1 79 ? -16.294 0.292 13.303 1.00 96.06 79 LYS A N 1
ATOM 613 C CA . LYS A 1 79 ? -17.052 0.500 12.064 1.00 96.06 79 LYS A CA 1
ATOM 614 C C . LYS A 1 79 ? -16.173 0.311 10.832 1.00 96.06 79 LYS A C 1
ATOM 616 O O . LYS A 1 79 ? -15.056 0.821 10.788 1.00 96.06 79 LYS A O 1
ATOM 621 N N . LYS A 1 80 ? -16.711 -0.330 9.790 1.00 95.00 80 LYS A N 1
ATOM 622 C CA . LYS A 1 80 ? -16.139 -0.318 8.433 1.00 95.00 80 LYS A CA 1
ATOM 623 C C . LYS A 1 80 ? -16.801 0.794 7.604 1.00 95.00 80 LYS A C 1
ATOM 625 O O . LYS A 1 80 ? -18.023 0.936 7.621 1.00 95.00 80 LYS A O 1
ATOM 630 N N . LYS A 1 81 ? -16.002 1.600 6.901 1.00 93.31 81 LYS A N 1
ATOM 631 C CA . LYS A 1 81 ? -16.470 2.553 5.878 1.00 93.31 81 LYS A CA 1
ATOM 632 C C . LYS A 1 81 ? -16.502 1.867 4.499 1.00 93.31 81 LYS A C 1
ATOM 634 O O . LYS A 1 81 ? -15.815 0.860 4.329 1.00 93.31 81 LYS A O 1
ATOM 639 N N . PRO A 1 82 ? -17.276 2.386 3.527 1.00 92.50 82 PRO A N 1
ATOM 640 C CA . PRO A 1 82 ? -17.236 1.885 2.155 1.00 92.50 82 PRO A CA 1
ATOM 641 C C . PRO A 1 82 ? -15.806 1.851 1.613 1.00 92.50 82 PRO A C 1
ATOM 643 O O . PRO A 1 82 ? -14.998 2.725 1.939 1.00 92.50 82 PRO A O 1
ATOM 646 N N . ASP A 1 83 ? -15.509 0.829 0.816 1.00 92.06 83 ASP A N 1
ATOM 647 C CA . ASP A 1 83 ? -14.207 0.692 0.175 1.00 92.06 83 ASP A CA 1
ATOM 648 C C . ASP A 1 83 ? -14.022 1.811 -0.868 1.00 92.06 83 ASP A C 1
ATOM 650 O O . ASP A 1 83 ? -14.975 2.221 -1.535 1.00 92.06 83 ASP A O 1
ATOM 654 N N . ILE A 1 84 ? -12.804 2.348 -0.966 1.00 91.44 84 ILE A N 1
ATOM 655 C CA . ILE A 1 84 ? -12.472 3.474 -1.847 1.00 91.44 84 ILE A CA 1
ATOM 656 C C . ILE A 1 84 ? -11.557 2.973 -2.961 1.00 91.44 84 ILE A C 1
ATOM 658 O O . ILE A 1 84 ? -10.405 2.616 -2.701 1.00 91.44 84 ILE A O 1
ATOM 662 N N . GLU A 1 85 ? -12.028 3.014 -4.207 1.00 85.50 85 GLU A N 1
ATOM 663 C CA . GLU A 1 85 ? -11.161 2.854 -5.375 1.00 85.50 85 GLU A CA 1
ATOM 664 C C . GLU A 1 85 ? -10.612 4.222 -5.795 1.00 85.50 85 GLU A C 1
ATOM 666 O O . GLU A 1 85 ? -11.364 5.167 -6.024 1.00 85.50 85 GLU A O 1
ATOM 671 N N . ARG A 1 86 ? -9.283 4.336 -5.867 1.00 81.44 86 ARG A N 1
ATOM 672 C CA . ARG A 1 86 ? -8.592 5.583 -6.246 1.00 81.44 86 ARG A CA 1
ATOM 673 C C . ARG A 1 86 ? -8.046 5.554 -7.670 1.00 81.44 86 ARG A C 1
ATOM 675 O O . ARG A 1 86 ? -7.599 6.586 -8.164 1.00 81.44 86 ARG A O 1
ATOM 682 N N . ARG A 1 87 ? -7.949 4.373 -8.287 1.00 77.12 87 ARG A N 1
ATOM 683 C CA . ARG A 1 87 ? -7.420 4.193 -9.638 1.00 77.12 87 ARG A CA 1
ATOM 684 C C . ARG A 1 87 ? -8.574 4.086 -10.621 1.00 77.12 87 ARG A C 1
ATOM 686 O O . ARG A 1 87 ? -9.383 3.176 -10.539 1.00 77.12 87 ARG A O 1
ATOM 693 N N . ASN A 1 88 ? -8.557 4.959 -11.621 1.00 83.75 88 ASN A N 1
ATOM 694 C CA . ASN A 1 88 ? -9.525 4.936 -12.721 1.00 83.75 88 ASN A CA 1
ATOM 695 C C . ASN A 1 88 ? -9.114 3.977 -13.853 1.00 83.75 88 ASN A C 1
ATOM 697 O O . ASN A 1 88 ? -9.793 3.893 -14.870 1.00 83.75 88 ASN A O 1
ATOM 701 N N . SER A 1 89 ? -7.980 3.286 -13.709 1.00 85.38 89 SER A N 1
ATOM 702 C CA . SER A 1 89 ? -7.442 2.376 -14.718 1.00 85.38 89 SER A CA 1
ATOM 703 C C . SER A 1 89 ? -6.903 1.106 -14.079 1.00 85.38 89 SER A C 1
ATOM 705 O O . SER A 1 89 ? -6.222 1.167 -13.048 1.00 85.38 89 SER A O 1
ATOM 707 N N . LEU A 1 90 ? -7.133 -0.025 -14.746 1.00 83.75 90 LEU A N 1
ATOM 708 C CA . LEU A 1 90 ? -6.585 -1.311 -14.341 1.00 83.75 90 LEU A CA 1
ATOM 709 C C . LEU A 1 90 ? -5.054 -1.288 -14.407 1.00 83.75 90 LEU A C 1
ATOM 711 O O . LEU A 1 90 ? -4.455 -0.811 -15.373 1.00 83.75 90 LEU A O 1
ATOM 715 N N . LYS A 1 91 ? -4.434 -1.828 -13.360 1.00 87.62 91 LYS A N 1
ATOM 716 C CA . LYS A 1 91 ? -3.002 -2.092 -13.300 1.00 87.62 91 LYS A CA 1
ATOM 717 C C . LYS A 1 91 ? -2.783 -3.577 -13.571 1.00 87.62 91 LYS A C 1
ATOM 719 O O . LYS A 1 91 ? -3.244 -4.413 -12.799 1.00 87.62 91 LYS A O 1
ATOM 724 N N . VAL A 1 92 ? -2.083 -3.894 -14.649 1.00 90.06 92 VAL A N 1
ATOM 725 C CA . VAL A 1 92 ? -1.828 -5.265 -15.097 1.00 90.06 92 VAL A CA 1
ATOM 726 C C . VAL A 1 92 ? -0.398 -5.642 -14.733 1.00 90.06 92 VAL A C 1
ATOM 728 O O . VAL A 1 92 ? 0.530 -4.880 -15.007 1.00 90.06 92 VAL A O 1
ATOM 731 N N . ARG A 1 93 ? -0.214 -6.793 -14.078 1.00 91.31 93 ARG A N 1
ATOM 732 C CA . ARG A 1 93 ? 1.118 -7.377 -13.862 1.00 91.31 93 ARG A CA 1
ATOM 733 C C . ARG A 1 93 ? 1.601 -8.003 -15.162 1.00 91.31 93 ARG A C 1
ATOM 735 O O . ARG A 1 93 ? 0.812 -8.627 -15.866 1.00 91.31 93 ARG A O 1
ATOM 742 N N . THR A 1 94 ? 2.879 -7.833 -15.457 1.00 93.62 94 THR A N 1
ATOM 743 C CA . THR A 1 94 ? 3.486 -8.296 -16.705 1.00 93.62 94 THR A CA 1
ATOM 744 C C . THR A 1 94 ? 4.795 -9.019 -16.416 1.00 93.62 94 THR A C 1
ATOM 746 O O . THR A 1 94 ? 5.427 -8.788 -15.389 1.00 93.62 94 THR A O 1
ATOM 749 N N . ASP A 1 95 ? 5.199 -9.879 -17.339 1.00 93.94 95 ASP A N 1
ATOM 750 C CA . ASP A 1 95 ? 6.481 -10.589 -17.390 1.00 93.94 95 ASP A CA 1
ATOM 751 C C . ASP A 1 95 ? 7.283 -10.190 -18.644 1.00 93.94 95 ASP A C 1
ATOM 753 O O . ASP A 1 95 ? 8.118 -10.934 -19.152 1.00 93.94 95 ASP A O 1
ATOM 757 N N . LEU A 1 96 ? 7.015 -8.984 -19.149 1.00 95.25 96 LEU A N 1
ATOM 758 C CA . LEU A 1 96 ? 7.568 -8.469 -20.393 1.00 95.25 96 LEU A CA 1
ATOM 759 C C . LEU A 1 96 ? 8.941 -7.835 -20.160 1.00 95.25 96 LEU A C 1
ATOM 761 O O . LEU A 1 96 ? 9.132 -7.049 -19.226 1.00 95.25 96 LEU A O 1
ATOM 765 N N . SER A 1 97 ? 9.870 -8.105 -21.072 1.00 96.19 97 SER A N 1
ATOM 766 C CA . SER A 1 97 ? 11.208 -7.517 -21.072 1.00 96.19 97 SER A CA 1
ATOM 767 C C . SER A 1 97 ? 11.544 -6.947 -22.441 1.00 96.19 97 SER A C 1
ATOM 769 O O . SER A 1 97 ? 11.299 -7.594 -23.457 1.00 96.19 97 SER A O 1
ATOM 771 N N . TYR A 1 98 ? 12.179 -5.778 -22.459 1.00 95.81 98 TYR A N 1
ATOM 772 C CA . TYR A 1 98 ? 12.569 -5.091 -23.689 1.00 95.81 98 TYR A CA 1
ATOM 773 C C . TYR A 1 98 ? 13.983 -4.534 -23.577 1.00 95.81 98 TYR A C 1
ATOM 775 O O . TYR A 1 98 ? 14.443 -4.189 -22.485 1.00 95.81 98 TYR A O 1
ATOM 783 N N . TYR A 1 99 ? 14.655 -4.424 -24.717 1.00 96.75 99 TYR A N 1
ATOM 784 C CA . TYR A 1 99 ? 15.849 -3.599 -24.844 1.00 96.75 99 TYR A CA 1
ATOM 785 C C . TYR A 1 99 ? 15.432 -2.169 -25.171 1.00 96.75 99 TYR A C 1
ATOM 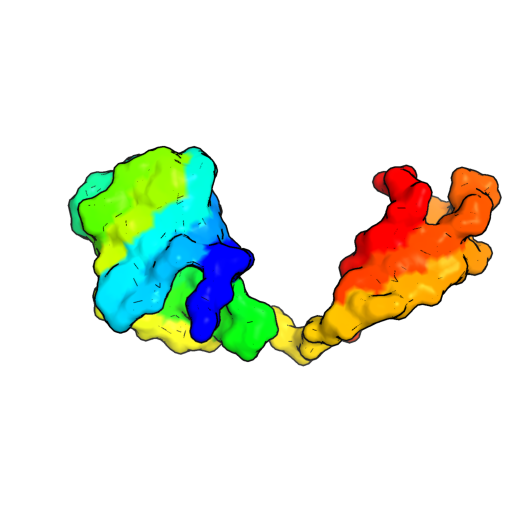787 O O . TYR A 1 99 ? 14.513 -1.950 -25.959 1.00 96.75 99 TYR A O 1
ATOM 795 N N . VAL A 1 100 ? 16.082 -1.203 -24.530 1.00 95.12 100 VAL A N 1
ATOM 796 C CA . VAL A 1 100 ? 15.822 0.218 -24.752 1.00 95.12 100 VAL A CA 1
ATOM 797 C C . VAL A 1 100 ? 16.608 0.665 -25.977 1.00 95.12 100 VAL A C 1
ATOM 799 O O . VAL A 1 100 ? 17.834 0.598 -25.984 1.00 95.12 100 VAL A O 1
ATOM 802 N N . GLU A 1 101 ? 15.894 1.122 -27.003 1.00 95.75 101 GLU A N 1
ATOM 803 C CA . GLU A 1 101 ? 16.508 1.650 -28.228 1.00 95.75 101 GLU A CA 1
ATOM 804 C C . GLU A 1 101 ? 16.993 3.092 -28.063 1.00 95.75 101 GLU A C 1
ATOM 806 O O . GLU A 1 101 ? 18.025 3.457 -28.616 1.00 95.75 101 GLU A O 1
ATOM 811 N N . SER A 1 102 ? 16.265 3.905 -27.292 1.00 94.38 102 SER A N 1
ATOM 812 C CA . SER A 1 102 ? 16.601 5.309 -27.054 1.00 94.38 102 SER A CA 1
ATOM 813 C C . SER A 1 102 ? 16.195 5.761 -25.653 1.00 94.38 102 SER A C 1
ATOM 815 O O . SER A 1 102 ? 15.079 5.470 -25.213 1.00 94.38 102 SER A O 1
ATOM 817 N N . LEU A 1 103 ? 17.061 6.517 -24.976 1.00 94.00 103 LEU A N 1
ATOM 818 C CA . LEU A 1 103 ? 16.828 7.072 -23.644 1.00 94.00 103 LEU A CA 1
ATOM 819 C C . LEU A 1 103 ? 17.127 8.574 -23.623 1.00 94.00 103 LEU A C 1
ATOM 821 O O . LEU A 1 103 ? 18.218 9.005 -23.990 1.00 94.00 103 LEU A O 1
ATOM 825 N N . TYR A 1 104 ? 16.171 9.360 -23.125 1.00 94.69 104 TYR A N 1
ATOM 826 C CA . TYR A 1 104 ? 16.282 10.814 -23.037 1.00 94.69 104 TYR A CA 1
ATOM 827 C C . TYR A 1 104 ? 16.176 11.300 -21.590 1.00 94.69 104 TYR A C 1
ATOM 829 O O . TYR A 1 104 ? 15.337 10.827 -20.821 1.00 94.69 104 TYR A O 1
ATOM 837 N N . ARG A 1 105 ? 16.999 12.289 -21.228 1.00 93.50 105 ARG A N 1
ATOM 838 C CA . ARG A 1 105 ? 16.938 12.998 -19.940 1.00 93.50 105 ARG A CA 1
ATOM 839 C C . ARG A 1 105 ? 17.071 14.496 -20.192 1.00 93.50 105 ARG A C 1
ATOM 841 O O . ARG A 1 105 ? 18.080 14.936 -20.733 1.00 93.50 105 ARG A O 1
ATOM 848 N N . ASN A 1 106 ? 16.065 15.276 -19.787 1.00 95.25 106 ASN A N 1
ATOM 849 C CA . ASN A 1 106 ? 15.992 16.724 -20.043 1.00 95.25 106 ASN A CA 1
ATOM 850 C C . ASN A 1 106 ? 16.238 17.065 -21.529 1.00 95.25 106 ASN A C 1
ATOM 852 O O . ASN A 1 106 ? 17.131 17.850 -21.844 1.00 95.25 106 ASN A O 1
ATOM 856 N N . ASP A 1 107 ? 15.510 16.390 -22.425 1.00 94.94 107 ASP A N 1
ATOM 857 C CA . ASP A 1 107 ? 15.593 16.529 -23.890 1.00 94.94 107 ASP A CA 1
ATOM 858 C C . ASP A 1 107 ? 16.955 16.194 -24.526 1.00 94.94 107 ASP A C 1
ATOM 860 O O . ASP A 1 107 ? 17.167 16.419 -25.718 1.00 94.94 107 ASP A O 1
ATOM 864 N N . LYS A 1 108 ? 17.885 15.609 -23.764 1.00 95.88 108 LYS A N 1
ATOM 865 C CA . LYS A 1 108 ? 19.167 15.114 -24.276 1.00 95.88 108 LYS A CA 1
ATOM 866 C C . LYS A 1 108 ? 19.134 13.604 -24.424 1.00 95.88 108 LYS A C 1
ATOM 868 O O . LYS A 1 108 ? 18.750 12.906 -23.487 1.00 95.88 108 LYS A O 1
ATOM 873 N N . ASP A 1 109 ? 19.570 13.128 -25.585 1.00 95.38 109 ASP A N 1
ATOM 874 C CA . ASP A 1 109 ? 19.809 11.709 -25.833 1.00 95.38 109 ASP A CA 1
ATOM 875 C C . ASP A 1 109 ? 21.025 11.246 -25.018 1.00 95.38 109 ASP A C 1
ATOM 877 O O . ASP A 1 109 ? 22.142 11.728 -25.219 1.00 95.38 109 ASP A O 1
ATOM 881 N N . ILE A 1 110 ? 20.781 10.331 -24.082 1.00 94.56 110 ILE A N 1
ATOM 882 C CA . ILE A 1 110 ? 21.785 9.712 -23.207 1.00 94.56 110 ILE A CA 1
ATOM 883 C C . ILE A 1 110 ? 21.941 8.215 -23.497 1.00 94.56 110 ILE A C 1
ATOM 885 O O . ILE A 1 110 ? 22.560 7.492 -22.723 1.00 94.56 110 ILE A O 1
ATOM 889 N N . THR A 1 111 ? 21.395 7.715 -24.609 1.00 93.38 111 THR A N 1
ATOM 890 C CA . THR A 1 111 ? 21.387 6.280 -24.956 1.00 93.38 111 THR A CA 1
ATOM 891 C C . THR A 1 111 ? 22.790 5.675 -24.938 1.00 93.38 111 THR A C 1
ATOM 893 O O . THR A 1 111 ? 22.986 4.548 -24.489 1.00 93.38 111 THR A O 1
ATOM 896 N N . LYS A 1 112 ? 23.792 6.441 -25.385 1.00 94.12 112 LYS A N 1
ATOM 897 C CA . LYS A 1 112 ? 25.194 5.999 -25.436 1.00 94.12 112 LYS A CA 1
ATOM 898 C C . LYS A 1 112 ? 25.810 5.742 -24.061 1.00 94.12 112 LYS A C 1
ATOM 900 O O . LYS A 1 112 ? 26.743 4.947 -23.979 1.00 94.12 112 LYS A O 1
ATOM 905 N N . ASP A 1 113 ? 25.285 6.368 -23.012 1.00 93.81 113 ASP A N 1
ATOM 906 C CA . ASP A 1 113 ? 25.769 6.192 -21.641 1.00 93.81 113 ASP A CA 1
ATOM 907 C C . ASP A 1 113 ? 25.251 4.877 -21.026 1.00 93.81 113 ASP A C 1
ATOM 909 O O . ASP A 1 113 ? 25.830 4.363 -20.069 1.00 93.81 113 ASP A O 1
ATOM 913 N N . PHE A 1 114 ? 24.194 4.293 -21.611 1.00 93.88 114 PHE A N 1
ATOM 914 C CA . PHE A 1 114 ? 23.514 3.083 -21.134 1.00 93.88 114 PHE A CA 1
ATOM 915 C C . PHE A 1 114 ? 23.393 2.018 -22.246 1.00 93.88 114 PHE A C 1
ATOM 917 O O . PHE A 1 114 ? 22.284 1.632 -22.634 1.00 93.88 114 PHE A O 1
ATOM 924 N N . PRO A 1 115 ? 24.518 1.522 -22.795 1.00 92.75 115 PRO A N 1
ATOM 925 C CA . PRO A 1 115 ? 24.493 0.575 -23.907 1.00 92.75 115 PRO A CA 1
ATOM 926 C C . PRO A 1 115 ? 23.849 -0.759 -23.502 1.00 92.75 115 PRO A C 1
ATOM 928 O O . PRO A 1 115 ? 24.167 -1.320 -22.462 1.00 92.75 115 PRO A O 1
ATOM 931 N N . ASN A 1 116 ? 22.985 -1.327 -24.348 1.00 92.62 116 ASN A N 1
ATOM 932 C CA . ASN A 1 116 ? 22.269 -2.584 -24.060 1.00 92.62 116 ASN A CA 1
ATOM 933 C C . ASN A 1 116 ? 21.416 -2.534 -22.779 1.00 92.62 116 ASN A C 1
ATOM 935 O O . ASN A 1 116 ? 21.246 -3.549 -22.090 1.00 92.62 116 ASN A O 1
ATOM 939 N N . MET A 1 117 ? 20.873 -1.362 -22.446 1.00 95.50 117 MET A N 1
ATOM 940 C CA . MET A 1 117 ? 19.914 -1.247 -21.359 1.00 95.50 117 MET A CA 1
ATOM 941 C C . MET A 1 117 ? 18.713 -2.159 -21.621 1.00 95.50 117 MET A C 1
ATOM 943 O O . MET A 1 117 ? 18.051 -2.086 -22.656 1.00 95.50 117 MET A O 1
ATOM 947 N N . LYS A 1 118 ? 18.433 -3.025 -20.651 1.00 96.31 118 LYS A N 1
ATOM 948 C CA . LYS A 1 118 ? 17.286 -3.922 -20.634 1.00 96.31 118 LYS A CA 1
ATOM 949 C C . LYS A 1 118 ? 16.365 -3.506 -19.503 1.00 96.31 118 LYS A C 1
ATOM 951 O O . LYS A 1 118 ? 16.803 -3.371 -18.360 1.00 96.31 118 LYS A O 1
ATOM 956 N N . ILE A 1 119 ? 15.087 -3.355 -19.825 1.00 96.31 119 ILE A N 1
ATOM 957 C CA . ILE A 1 119 ? 14.031 -3.092 -18.854 1.00 96.31 119 ILE A CA 1
ATOM 958 C C . ILE A 1 119 ? 13.115 -4.304 -18.728 1.00 96.31 119 ILE A C 1
ATOM 960 O O . ILE A 1 119 ? 12.815 -4.983 -19.710 1.00 96.31 119 ILE A O 1
ATOM 964 N N . ASN A 1 120 ? 12.647 -4.556 -17.512 1.00 96.38 120 ASN A N 1
ATOM 965 C CA . ASN A 1 120 ? 11.567 -5.490 -17.230 1.00 96.38 120 ASN A CA 1
ATOM 966 C C . ASN A 1 120 ? 10.366 -4.680 -16.757 1.00 96.38 120 ASN A C 1
ATOM 968 O O . ASN A 1 120 ? 10.471 -3.931 -15.784 1.00 96.38 120 ASN A O 1
ATOM 972 N N . LEU A 1 121 ? 9.228 -4.825 -17.429 1.00 95.56 121 LEU A N 1
ATOM 973 C CA . LEU A 1 121 ? 7.981 -4.208 -16.996 1.00 95.56 121 LEU A CA 1
ATOM 974 C C . LEU A 1 121 ? 7.370 -5.110 -15.932 1.00 95.56 121 LEU A C 1
ATOM 976 O O . LEU A 1 121 ? 6.912 -6.211 -16.225 1.00 95.56 121 LEU A O 1
ATOM 980 N N . ILE A 1 122 ? 7.352 -4.629 -14.693 1.00 93.81 122 ILE A N 1
ATOM 981 C CA . ILE A 1 122 ? 6.774 -5.347 -13.552 1.00 93.81 122 ILE A CA 1
ATOM 982 C C . ILE A 1 122 ? 5.248 -5.208 -13.586 1.00 93.81 122 ILE A C 1
ATOM 984 O O . ILE A 1 122 ? 4.503 -6.125 -13.233 1.00 93.81 122 ILE A O 1
ATOM 988 N N . ASN A 1 123 ? 4.763 -4.026 -13.969 1.00 93.06 123 ASN A N 1
ATOM 989 C CA . ASN A 1 123 ? 3.347 -3.764 -14.191 1.00 93.06 123 ASN A CA 1
ATOM 990 C C . ASN A 1 123 ? 3.125 -2.502 -15.032 1.00 93.06 123 ASN A C 1
ATOM 992 O O . ASN A 1 123 ? 3.979 -1.617 -15.089 1.00 93.06 123 ASN A O 1
ATOM 996 N N . LEU A 1 124 ? 1.937 -2.410 -15.624 1.00 93.00 124 LEU A N 1
ATOM 997 C CA . LEU A 1 124 ? 1.509 -1.337 -16.516 1.00 93.00 124 LEU A CA 1
ATOM 998 C C . LEU A 1 124 ? 0.084 -0.890 -16.179 1.00 93.00 124 LEU A C 1
ATOM 1000 O O . LEU A 1 124 ? -0.769 -1.686 -15.793 1.00 93.00 124 LEU A O 1
ATOM 1004 N N . SER A 1 125 ? -0.181 0.393 -16.373 1.00 90.69 125 SER A N 1
ATOM 1005 C CA . SER A 1 125 ? -1.509 0.995 -16.434 1.00 90.69 125 SER A CA 1
ATOM 1006 C C . SER A 1 125 ? -1.502 2.113 -17.478 1.00 90.69 125 SER A C 1
ATOM 1008 O O . SER A 1 125 ? -0.438 2.528 -17.933 1.00 90.69 125 SER A O 1
ATOM 1010 N N . ILE A 1 126 ? -2.674 2.658 -17.808 1.00 90.06 126 ILE A N 1
ATOM 1011 C CA . ILE A 1 126 ? -2.787 3.806 -18.728 1.00 90.06 126 ILE A CA 1
ATOM 1012 C C . ILE A 1 126 ? -1.976 5.014 -18.222 1.00 90.06 126 ILE A C 1
ATOM 1014 O O . ILE A 1 126 ? -1.416 5.758 -19.017 1.00 90.06 126 ILE A O 1
ATOM 1018 N N . GLY A 1 127 ? -1.881 5.197 -16.900 1.00 89.19 127 GLY A N 1
ATOM 1019 C CA . GLY A 1 127 ? -1.150 6.312 -16.293 1.00 89.19 127 GLY A CA 1
ATOM 1020 C C . GLY A 1 127 ? 0.360 6.103 -16.151 1.00 89.19 127 GLY A C 1
ATOM 1021 O O . GLY A 1 127 ? 1.043 7.010 -15.684 1.00 89.19 127 GLY A O 1
ATOM 1022 N N . GLY A 1 128 ? 0.889 4.925 -16.490 1.00 91.50 128 GLY A N 1
ATOM 1023 C CA . GLY A 1 128 ? 2.317 4.638 -16.378 1.00 91.50 128 GLY A CA 1
ATOM 1024 C C . GLY A 1 128 ? 2.631 3.192 -16.013 1.00 91.50 128 GLY A C 1
ATOM 1025 O O . GLY A 1 128 ? 1.741 2.358 -15.823 1.00 91.50 128 GLY A O 1
ATOM 1026 N N . MET A 1 129 ? 3.926 2.911 -15.896 1.00 93.94 129 MET A N 1
ATOM 1027 C CA . MET A 1 129 ? 4.481 1.575 -15.692 1.00 93.94 129 MET A CA 1
ATOM 1028 C C . MET A 1 129 ? 5.527 1.569 -14.577 1.00 93.94 129 MET A C 1
ATOM 1030 O O . MET A 1 129 ? 6.239 2.551 -14.376 1.00 93.94 129 MET A O 1
ATOM 1034 N N . LEU A 1 130 ? 5.619 0.450 -13.860 1.00 93.31 130 LEU A N 1
ATOM 1035 C CA . LEU A 1 130 ? 6.737 0.164 -12.968 1.00 93.31 130 LEU A CA 1
ATOM 1036 C C . LEU A 1 130 ? 7.716 -0.739 -13.707 1.00 93.31 130 LEU A C 1
ATOM 1038 O O . LEU A 1 130 ? 7.339 -1.834 -14.133 1.00 93.31 130 LEU A O 1
ATOM 1042 N N . ILE A 1 131 ? 8.965 -0.298 -13.800 1.00 94.94 131 ILE A N 1
ATOM 1043 C CA . ILE A 1 131 ? 10.038 -1.036 -14.460 1.00 94.94 131 ILE A CA 1
ATOM 1044 C C . ILE A 1 131 ? 11.189 -1.315 -13.498 1.00 94.94 131 ILE A C 1
ATOM 1046 O O . ILE A 1 131 ? 11.394 -0.580 -12.532 1.00 94.94 131 ILE A O 1
ATOM 1050 N N . SER A 1 132 ? 11.952 -2.361 -13.788 1.00 95.25 132 SER A N 1
ATOM 1051 C CA . SER A 1 132 ? 13.322 -2.524 -13.301 1.00 95.25 132 SER A CA 1
ATOM 1052 C C . SER A 1 132 ? 14.284 -2.544 -14.482 1.00 95.25 132 SER A C 1
ATOM 1054 O O . SER A 1 132 ? 13.899 -2.928 -15.587 1.00 95.25 132 SER A O 1
ATOM 1056 N N . SER A 1 133 ? 15.530 -2.142 -14.256 1.00 95.50 133 SER A N 1
ATOM 1057 C CA . SER A 1 133 ? 16.590 -2.149 -15.264 1.00 95.50 133 SER A CA 1
ATOM 1058 C C . SER A 1 133 ? 17.820 -2.901 -14.776 1.00 95.50 133 SER A C 1
ATOM 1060 O O . SER A 1 133 ? 18.029 -3.069 -13.578 1.00 95.50 133 SER A O 1
ATOM 1062 N N . ASN A 1 134 ? 18.657 -3.328 -15.719 1.00 95.19 134 ASN A N 1
ATOM 1063 C CA . ASN A 1 134 ? 20.008 -3.828 -15.440 1.00 95.19 134 ASN A CA 1
ATOM 1064 C C . ASN A 1 134 ? 21.031 -2.715 -15.128 1.00 95.19 134 ASN A C 1
ATOM 1066 O O . ASN A 1 134 ? 22.205 -3.011 -14.943 1.00 95.19 134 ASN A O 1
ATOM 1070 N N . TYR A 1 135 ? 20.585 -1.460 -15.081 1.00 91.62 135 TYR A N 1
ATOM 1071 C CA . TYR A 1 135 ? 21.356 -0.284 -14.688 1.00 91.62 135 TYR A CA 1
ATOM 1072 C C . TYR A 1 135 ? 20.725 0.362 -13.455 1.00 91.62 135 TYR A C 1
ATOM 1074 O O . TYR A 1 135 ? 19.497 0.364 -13.330 1.00 91.62 135 TYR A O 1
ATOM 1082 N N . GLU A 1 136 ? 21.551 0.945 -12.588 1.00 84.12 136 GLU A N 1
ATOM 1083 C CA . GLU A 1 136 ? 21.107 1.937 -11.604 1.00 84.12 136 GLU A CA 1
ATOM 1084 C C . GLU A 1 136 ? 21.002 3.299 -12.308 1.00 84.12 136 GLU A C 1
ATOM 1086 O O . GLU A 1 136 ? 21.952 3.729 -12.964 1.00 84.12 136 GLU A O 1
ATOM 1091 N N . LEU A 1 137 ? 19.826 3.933 -12.240 1.00 70.31 137 LEU A N 1
ATOM 1092 C CA . LEU A 1 137 ? 19.472 5.145 -12.997 1.00 70.31 137 LEU A CA 1
ATOM 1093 C C . LEU A 1 137 ? 19.375 6.406 -12.139 1.00 70.31 137 LEU A C 1
ATOM 1095 O O . LEU A 1 137 ? 18.899 6.288 -10.988 1.00 70.31 137 LEU A O 1
#

Secondary structure (DSSP, 8-state):
---TT-EEE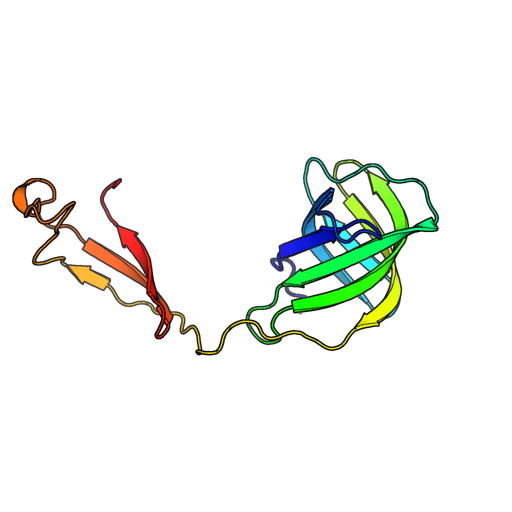EE-TT--EEEEEEEEEE-SSEEEEE-SS-----TT-EEEEEEEETTTEEEEEEEEEEEE-SSEEEEEEEEEPPPB---SSPPEEEEEEEE-S--EETTEE-GGGSTT-EEEEEEEETTEEEEEESS--

Mean predicted aligned error: 6.61 Å